Protein AF-A0A0Q9M5N4-F1 (afdb_monomer)

pLDDT: mean 74.69, std 10.11, range [46.91, 90.75]

Solvent-accessible surface area (backbone atoms only — not comparable to full-atom values): 9084 Å² total; per-residue (Å²): 133,56,71,68,60,45,49,52,51,21,52,52,23,45,55,52,17,53,54,22,45,52,51,28,62,73,36,65,90,53,93,53,58,67,61,34,52,53,23,47,50,47,21,52,52,28,40,49,53,18,50,54,33,46,50,57,64,70,68,47,71,55,42,58,44,80,55,98,67,21,43,22,60,38,74,92,50,81,90,58,54,44,43,50,89,43,54,74,43,62,42,75,43,72,61,87,93,44,73,38,34,33,34,30,38,36,68,69,59,40,50,55,56,23,69,74,33,76,68,40,50,73,40,40,76,55,47,33,72,74,66,77,41,49,59,49,71,52,53,83,63,61,90,66,57,47,67,61,51,31,50,51,52,45,52,51,45,56,55,50,56,65,74,75,109

Sequence (165 aa):
MSRRKVGLVALGGACLTLASGAMFVSKLGGPDVGGLVVAGFAFVFFGLCSAVGLLALVRGGTAFAVTTEGVEADPAQPGRAIPWDQVVTVEVVRQGRERIVQLGLTDGEFERQADANAMSRALSGVSERITGGPAAWLPRTTAADPEELAQWLREEAGHRSRALG

Radius of gyration: 21.16 Å; Cα contacts (8 Å, |Δi|>4): 191; chains: 1; bounding box: 43×31×66 Å

Structure (mmCIF, N/CA/C/O backbone):
data_AF-A0A0Q9M5N4-F1
#
_entry.id   AF-A0A0Q9M5N4-F1
#
loop_
_atom_site.group_PDB
_atom_site.id
_atom_site.type_symbol
_atom_site.label_atom_id
_atom_site.label_alt_id
_atom_site.label_comp_id
_atom_site.label_asym_id
_atom_site.label_entity_id
_atom_site.label_seq_id
_atom_site.pdbx_PDB_ins_code
_atom_site.Cartn_x
_atom_site.Cartn_y
_atom_site.Cartn_z
_atom_site.occupancy
_atom_site.B_iso_or_equiv
_atom_site.auth_seq_id
_atom_site.auth_comp_id
_atom_site.auth_asym_id
_atom_site.auth_atom_id
_atom_site.pdbx_PDB_model_num
ATOM 1 N N . MET A 1 1 ? 2.051 -11.139 -3.090 1.00 53.81 1 MET A N 1
ATOM 2 C CA . MET A 1 1 ? 2.892 -11.785 -4.136 1.00 53.81 1 MET A CA 1
ATOM 3 C C . MET A 1 1 ? 4.073 -12.483 -3.458 1.00 53.81 1 MET A C 1
ATOM 5 O O . MET A 1 1 ? 4.694 -11.867 -2.606 1.00 53.81 1 MET A O 1
ATOM 9 N N . SER A 1 2 ? 4.361 -13.765 -3.732 1.00 62.31 2 SER A N 1
ATOM 10 C CA . SER A 1 2 ? 5.447 -14.469 -3.018 1.00 62.31 2 SER A CA 1
ATOM 11 C C . SER A 1 2 ? 6.824 -13.947 -3.445 1.00 62.31 2 SER A C 1
ATOM 13 O O . SER A 1 2 ? 7.025 -13.655 -4.625 1.00 62.31 2 SER A O 1
ATOM 15 N N . ARG A 1 3 ? 7.794 -13.877 -2.517 1.00 64.50 3 ARG A N 1
ATOM 16 C CA . ARG A 1 3 ? 9.180 -13.439 -2.806 1.00 64.50 3 ARG A CA 1
ATOM 17 C C . ARG A 1 3 ? 9.799 -14.178 -4.001 1.00 64.50 3 ARG A C 1
ATOM 19 O O . ARG A 1 3 ? 10.544 -13.584 -4.767 1.00 64.50 3 ARG A O 1
ATOM 26 N N . ARG A 1 4 ? 9.414 -15.444 -4.218 1.00 70.00 4 ARG A N 1
ATOM 27 C CA . ARG A 1 4 ? 9.812 -16.245 -5.390 1.00 70.00 4 ARG A CA 1
ATOM 28 C C . ARG A 1 4 ? 9.308 -15.665 -6.716 1.00 70.00 4 ARG A C 1
ATOM 30 O O . ARG A 1 4 ? 10.070 -15.615 -7.671 1.00 70.00 4 ARG A O 1
ATOM 37 N N . LYS A 1 5 ? 8.051 -15.210 -6.779 1.00 70.44 5 LYS A N 1
ATOM 38 C CA . LYS A 1 5 ? 7.482 -14.586 -7.987 1.00 70.44 5 LYS A CA 1
ATOM 39 C C . LYS A 1 5 ? 8.128 -13.228 -8.268 1.00 70.44 5 LYS A C 1
ATOM 41 O O . LYS A 1 5 ? 8.438 -12.947 -9.417 1.00 70.44 5 LYS A O 1
ATOM 46 N N . VAL A 1 6 ? 8.374 -12.423 -7.230 1.00 68.19 6 VAL A N 1
ATOM 47 C CA . VAL A 1 6 ? 9.069 -11.129 -7.374 1.00 68.19 6 VAL A CA 1
ATOM 48 C C . VAL A 1 6 ? 10.517 -11.340 -7.827 1.00 68.19 6 VAL A C 1
ATOM 50 O O . VAL A 1 6 ? 10.964 -10.668 -8.748 1.00 68.19 6 VAL A O 1
ATOM 53 N N . GLY A 1 7 ? 11.215 -12.331 -7.263 1.00 72.00 7 GLY A N 1
ATOM 54 C CA . GLY A 1 7 ? 12.564 -12.722 -7.686 1.00 72.00 7 GLY A CA 1
ATOM 55 C C . GLY A 1 7 ? 12.635 -13.155 -9.151 1.00 72.00 7 GLY A C 1
ATOM 56 O O . GLY A 1 7 ? 13.513 -12.700 -9.873 1.00 72.00 7 GLY A O 1
ATOM 57 N N . LEU A 1 8 ? 11.681 -13.969 -9.614 1.00 78.44 8 LEU A N 1
ATOM 58 C CA . LEU A 1 8 ? 11.592 -14.386 -11.019 1.00 78.44 8 LEU A CA 1
ATOM 59 C C . LEU A 1 8 ? 11.367 -13.204 -11.971 1.00 78.44 8 LEU A C 1
ATOM 61 O O . LEU A 1 8 ? 12.009 -13.130 -13.015 1.00 78.44 8 LEU A O 1
ATOM 65 N N . VAL A 1 9 ? 10.489 -12.269 -11.599 1.00 75.75 9 VAL A N 1
ATOM 66 C CA . VAL A 1 9 ? 10.221 -11.060 -12.394 1.00 75.75 9 VAL A CA 1
ATOM 67 C C . VAL A 1 9 ? 11.434 -10.130 -12.413 1.00 75.75 9 VAL A C 1
ATOM 69 O O . VAL A 1 9 ? 11.792 -9.636 -13.477 1.00 75.75 9 VAL A O 1
ATOM 72 N N . ALA A 1 10 ? 12.100 -9.928 -11.273 1.00 74.56 10 ALA A N 1
ATOM 73 C CA . ALA A 1 10 ? 13.307 -9.109 -11.193 1.00 74.56 10 ALA A CA 1
ATOM 74 C C . ALA A 1 10 ? 14.452 -9.707 -12.025 1.00 74.56 10 ALA A C 1
ATOM 76 O O . ALA A 1 10 ? 15.113 -8.990 -12.769 1.00 74.56 10 ALA A O 1
ATOM 77 N N . LEU A 1 11 ? 14.649 -11.027 -11.961 1.00 80.94 11 LEU A N 1
ATOM 78 C CA . LEU A 1 11 ? 15.684 -11.714 -12.733 1.00 80.94 11 LEU A CA 1
ATOM 79 C C . LEU A 1 11 ? 15.392 -11.669 -14.242 1.00 80.94 11 LEU A C 1
ATOM 81 O O . LEU A 1 11 ? 16.274 -11.341 -15.031 1.00 80.94 11 LEU A O 1
ATOM 85 N N . GLY A 1 12 ? 14.140 -11.920 -14.642 1.00 81.19 12 GLY A N 1
ATOM 86 C CA . GLY A 1 12 ? 13.710 -11.792 -16.037 1.00 81.19 12 GLY A CA 1
ATOM 87 C C . GLY A 1 12 ? 13.852 -10.360 -16.568 1.00 81.19 12 GLY A C 1
ATOM 88 O O . GLY A 1 12 ? 14.367 -10.158 -17.667 1.00 81.19 12 GLY A O 1
ATOM 89 N N . GLY A 1 13 ? 13.471 -9.361 -15.766 1.00 78.50 13 GLY A N 1
ATOM 90 C CA . GLY A 1 13 ? 13.648 -7.942 -16.083 1.00 78.50 13 GLY A CA 1
ATOM 91 C C . GLY A 1 13 ? 15.117 -7.545 -16.236 1.00 78.50 13 GLY A C 1
ATOM 92 O O . GLY A 1 13 ? 15.466 -6.851 -17.190 1.00 78.50 13 GLY A O 1
ATOM 93 N N . ALA A 1 14 ? 15.998 -8.038 -15.363 1.00 77.88 14 ALA A N 1
ATOM 94 C CA . ALA A 1 14 ? 17.437 -7.801 -15.455 1.00 77.88 14 ALA A CA 1
ATOM 95 C C . ALA A 1 14 ? 18.034 -8.385 -16.748 1.00 77.88 14 ALA A C 1
ATOM 97 O O . ALA A 1 14 ? 18.763 -7.689 -17.454 1.00 77.88 14 ALA A O 1
ATOM 98 N N . CYS A 1 15 ? 17.672 -9.619 -17.119 1.00 82.38 15 CYS A N 1
ATOM 99 C CA . CYS A 1 15 ? 18.108 -10.229 -18.380 1.00 82.38 15 CYS A CA 1
ATOM 100 C C . CYS A 1 15 ? 17.635 -9.436 -19.609 1.00 82.38 15 CYS A C 1
ATOM 102 O O . CYS A 1 15 ? 18.423 -9.193 -20.523 1.00 82.38 15 CYS A O 1
ATOM 104 N N . LEU A 1 16 ? 16.374 -8.991 -19.621 1.00 82.12 16 LEU A N 1
ATOM 105 C CA . LEU A 1 16 ? 15.823 -8.174 -20.709 1.00 82.12 16 LEU A CA 1
ATOM 106 C C . LEU A 1 16 ? 16.485 -6.796 -20.793 1.00 82.12 16 LEU A C 1
ATOM 108 O O . LEU A 1 16 ? 16.738 -6.303 -21.892 1.00 82.12 16 LEU A O 1
ATOM 112 N N . THR A 1 17 ? 16.822 -6.201 -19.650 1.00 83.38 17 THR A N 1
ATOM 113 C CA . THR A 1 17 ? 17.557 -4.932 -19.585 1.00 83.38 17 THR A CA 1
ATOM 114 C C . THR A 1 17 ? 18.952 -5.091 -20.185 1.00 83.38 17 THR A C 1
ATOM 116 O O . THR A 1 17 ? 19.345 -4.298 -21.034 1.00 83.38 17 THR A O 1
ATOM 119 N N . LEU A 1 18 ? 19.683 -6.148 -19.823 1.00 80.81 18 LEU A N 1
ATOM 120 C CA . LEU A 1 18 ? 21.012 -6.423 -20.378 1.00 80.81 18 LEU A CA 1
ATOM 121 C C . LEU A 1 18 ? 20.966 -6.677 -21.890 1.00 80.81 18 LEU A C 1
ATOM 123 O O . LEU A 1 18 ? 21.775 -6.115 -22.626 1.00 80.81 18 LEU A O 1
ATOM 127 N N . ALA A 1 19 ? 19.995 -7.460 -22.368 1.00 79.88 19 ALA A N 1
ATOM 128 C CA . ALA A 1 19 ? 19.817 -7.716 -23.798 1.00 79.88 19 ALA A CA 1
ATOM 129 C C . ALA A 1 19 ? 19.467 -6.434 -24.576 1.00 79.88 19 ALA A C 1
ATOM 131 O O . ALA A 1 19 ? 20.043 -6.169 -25.632 1.00 79.88 19 ALA A O 1
ATOM 132 N N . SER A 1 20 ? 18.573 -5.605 -24.027 1.00 74.81 20 SER A N 1
ATOM 133 C CA . SER A 1 20 ? 18.183 -4.321 -24.626 1.00 74.81 20 SER A CA 1
ATOM 134 C C . SER A 1 20 ? 19.347 -3.328 -24.634 1.00 74.81 20 SER A C 1
ATOM 136 O O . SER A 1 20 ? 19.556 -2.631 -25.622 1.00 74.81 20 SER A O 1
ATOM 138 N N . GLY A 1 21 ? 20.152 -3.304 -23.568 1.00 74.81 21 GLY A N 1
ATOM 139 C CA . GLY A 1 21 ? 21.352 -2.475 -23.468 1.00 74.81 21 GLY A CA 1
ATOM 140 C C . GLY A 1 21 ? 22.428 -2.894 -24.469 1.00 74.81 21 GLY A C 1
ATOM 141 O O . GLY A 1 21 ? 22.996 -2.043 -25.147 1.00 74.81 21 GLY A O 1
ATOM 142 N N . ALA A 1 22 ? 22.652 -4.200 -24.639 1.00 78.12 22 ALA A N 1
ATOM 143 C CA . ALA A 1 22 ? 23.566 -4.724 -25.652 1.00 78.12 22 ALA A CA 1
ATOM 144 C C . ALA A 1 22 ? 23.108 -4.365 -27.078 1.00 78.12 22 ALA A C 1
ATOM 146 O O . ALA A 1 22 ? 23.920 -3.916 -27.888 1.00 78.12 22 ALA A O 1
ATOM 147 N N . MET A 1 23 ? 21.805 -4.479 -27.372 1.00 76.62 23 MET A N 1
ATOM 148 C CA . MET A 1 23 ? 21.244 -4.013 -28.645 1.00 76.62 23 MET A CA 1
ATOM 149 C C . MET A 1 23 ? 21.428 -2.504 -28.837 1.00 76.62 23 MET A C 1
ATOM 151 O O . MET A 1 23 ? 21.852 -2.080 -29.910 1.00 76.62 23 MET A O 1
ATOM 155 N N . PHE A 1 24 ? 21.168 -1.696 -27.808 1.00 77.25 24 PHE A N 1
ATOM 156 C CA . PHE A 1 24 ? 21.331 -0.244 -27.869 1.00 77.25 24 PHE A CA 1
ATOM 157 C C . PHE A 1 24 ? 22.785 0.158 -28.161 1.00 77.25 24 PHE A C 1
ATOM 159 O O . PHE A 1 24 ? 23.035 0.938 -29.079 1.00 77.25 24 PHE A O 1
ATOM 166 N N . VAL A 1 25 ? 23.752 -0.445 -27.459 1.00 77.12 25 VAL A N 1
ATOM 167 C CA . VAL A 1 25 ? 25.191 -0.231 -27.696 1.00 77.12 25 VAL A CA 1
ATOM 168 C C . VAL A 1 25 ? 25.610 -0.687 -29.093 1.00 77.12 25 VAL A C 1
ATOM 170 O O . VAL A 1 25 ? 26.387 -0.000 -29.743 1.00 77.12 25 VAL A O 1
ATOM 173 N N . SER A 1 26 ? 25.055 -1.788 -29.608 1.00 77.44 26 SER A N 1
ATOM 174 C CA . SER A 1 26 ? 25.365 -2.259 -30.968 1.00 77.44 26 SER A CA 1
ATOM 175 C C . SER A 1 26 ? 24.830 -1.350 -32.085 1.00 77.44 26 SER A C 1
ATOM 177 O O . SER A 1 26 ? 25.305 -1.417 -33.217 1.00 77.44 26 SER A O 1
ATOM 179 N N . LYS A 1 27 ? 23.833 -0.511 -31.781 1.00 74.50 27 LYS A N 1
ATOM 180 C CA . LYS A 1 27 ? 23.195 0.420 -32.725 1.00 74.50 27 LYS A CA 1
ATOM 181 C C . LYS A 1 27 ? 23.727 1.851 -32.599 1.00 74.50 27 LYS A C 1
ATOM 183 O O . LYS A 1 27 ? 23.463 2.672 -33.478 1.00 74.50 27 LYS A O 1
ATOM 188 N N . LEU A 1 28 ? 24.485 2.150 -31.543 1.00 74.50 28 LEU A N 1
ATOM 189 C CA . LEU A 1 28 ? 25.134 3.442 -31.328 1.00 74.50 28 LEU A CA 1
ATOM 190 C C . LEU A 1 28 ? 26.126 3.731 -32.467 1.00 74.50 28 LEU A C 1
ATOM 192 O O . LEU A 1 28 ? 27.099 3.010 -32.661 1.00 74.50 28 LEU A O 1
ATOM 196 N N . GLY A 1 29 ? 25.855 4.790 -33.235 1.00 66.31 29 GLY A N 1
ATOM 197 C CA . GLY A 1 29 ? 26.656 5.193 -34.399 1.00 66.31 29 GLY A CA 1
ATOM 198 C C . GLY A 1 29 ? 26.181 4.636 -35.749 1.00 66.31 29 GLY A C 1
ATOM 199 O O . GLY A 1 29 ? 26.791 4.946 -36.769 1.00 66.31 29 GLY A O 1
ATOM 200 N N . GLY A 1 30 ? 25.099 3.848 -35.784 1.00 72.44 30 GLY A N 1
ATOM 201 C CA . GLY A 1 30 ? 24.468 3.385 -37.026 1.00 72.44 30 GLY A CA 1
ATOM 202 C C . GLY A 1 30 ? 23.391 4.347 -37.566 1.00 72.44 30 GLY A C 1
ATOM 203 O O . GLY A 1 30 ? 22.843 5.142 -36.805 1.00 72.44 30 GLY A O 1
ATOM 204 N N . PRO A 1 31 ? 23.023 4.260 -38.862 1.00 75.00 31 PRO A N 1
ATOM 205 C CA . PRO A 1 31 ? 21.999 5.120 -39.480 1.00 75.00 31 PRO A CA 1
ATOM 206 C C . PRO A 1 31 ? 20.553 4.767 -39.073 1.00 75.00 31 PRO A C 1
ATOM 208 O O . PRO A 1 31 ? 19.614 5.490 -39.401 1.00 75.00 31 PRO A O 1
ATOM 211 N N . ASP A 1 32 ? 20.355 3.650 -38.371 1.00 77.31 32 ASP A N 1
ATOM 212 C CA . ASP A 1 32 ? 19.051 3.115 -37.970 1.00 77.31 32 ASP A CA 1
ATOM 213 C C . ASP A 1 32 ? 18.553 3.761 -36.664 1.00 77.31 32 ASP A C 1
ATOM 215 O O . ASP A 1 32 ? 18.604 3.179 -35.576 1.00 77.31 32 ASP A O 1
ATOM 219 N N . VAL A 1 33 ? 18.077 5.002 -36.790 1.00 77.38 33 VAL A N 1
ATOM 220 C CA . VAL A 1 33 ? 17.538 5.807 -35.679 1.00 77.38 33 VAL A CA 1
ATOM 221 C C . VAL A 1 33 ? 16.315 5.137 -35.037 1.00 77.38 33 VAL A C 1
ATOM 223 O O . VAL A 1 33 ? 16.149 5.194 -33.820 1.00 77.38 33 VAL A O 1
ATOM 226 N N . GLY A 1 34 ? 15.479 4.456 -35.829 1.00 79.56 34 GLY A N 1
ATOM 227 C CA . GLY A 1 34 ? 14.287 3.760 -35.334 1.00 79.56 34 GLY A CA 1
ATOM 228 C C . GLY A 1 34 ? 14.634 2.608 -34.390 1.00 79.56 34 GLY A C 1
ATOM 229 O O . GLY A 1 34 ? 14.090 2.527 -33.287 1.00 79.56 34 GLY A O 1
ATOM 230 N N . GLY A 1 35 ? 15.596 1.764 -34.776 1.00 75.06 35 GLY A N 1
ATOM 231 C CA . GLY A 1 35 ? 16.099 0.693 -33.915 1.00 75.06 35 GLY A CA 1
ATOM 232 C C . GLY A 1 35 ? 16.728 1.212 -32.618 1.00 75.06 35 GLY A C 1
ATOM 233 O O . GLY A 1 35 ? 16.551 0.604 -31.561 1.00 75.06 35 GLY A O 1
ATOM 234 N N . LEU A 1 36 ? 17.402 2.364 -32.672 1.00 78.38 36 LEU A N 1
ATOM 235 C CA . LEU A 1 36 ? 18.022 2.996 -31.506 1.00 78.38 36 LEU A CA 1
ATOM 236 C C . LEU A 1 36 ? 16.980 3.523 -30.504 1.00 78.38 36 LEU A C 1
ATOM 238 O O . LEU A 1 36 ? 17.129 3.309 -29.301 1.00 78.38 36 LEU A O 1
ATOM 242 N N . VAL A 1 37 ? 15.895 4.140 -30.983 1.00 81.31 37 VAL A N 1
ATOM 243 C CA . VAL A 1 37 ? 14.788 4.611 -30.128 1.00 81.31 37 VAL A CA 1
ATOM 244 C C . VAL A 1 37 ? 14.079 3.440 -29.446 1.00 81.31 37 VAL A C 1
ATOM 246 O O . VAL A 1 37 ? 13.848 3.486 -28.237 1.00 81.31 37 VAL A O 1
ATOM 249 N N . VAL A 1 38 ? 13.775 2.368 -30.185 1.00 81.94 38 VAL A N 1
ATOM 250 C C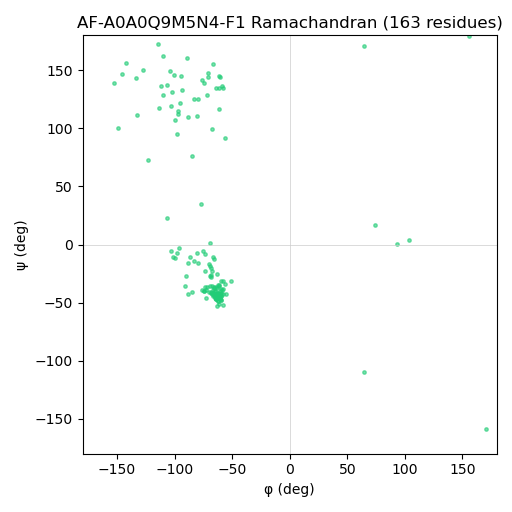A . VAL A 1 38 ? 13.108 1.180 -29.626 1.00 81.94 38 VAL A CA 1
ATOM 251 C C . VAL A 1 38 ? 13.990 0.490 -28.584 1.00 81.94 38 VAL A C 1
ATOM 253 O O . VAL A 1 38 ? 13.511 0.167 -27.497 1.00 81.94 38 VA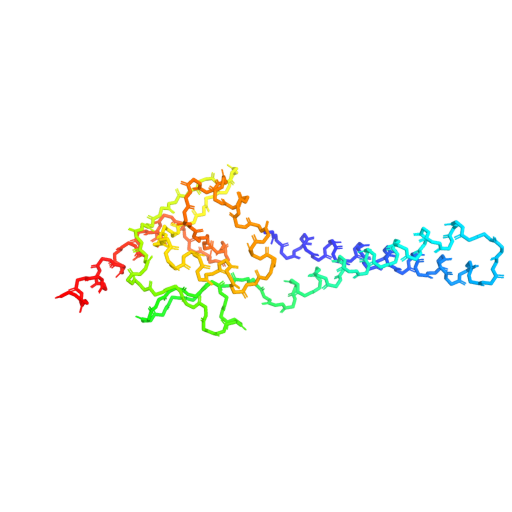L A O 1
ATOM 256 N N . ALA A 1 39 ? 15.282 0.307 -28.874 1.00 77.88 39 ALA A N 1
ATOM 257 C CA . ALA A 1 39 ? 16.223 -0.301 -27.935 1.00 77.88 39 ALA A CA 1
ATOM 258 C C . ALA A 1 39 ? 16.418 0.557 -26.673 1.00 77.88 39 ALA A C 1
ATOM 260 O O . ALA A 1 39 ? 16.445 0.022 -25.565 1.00 77.88 39 ALA A O 1
ATOM 261 N N . GLY A 1 40 ? 16.488 1.884 -26.826 1.00 78.69 40 GLY A N 1
ATOM 262 C CA . GLY A 1 40 ? 16.576 2.819 -25.705 1.00 78.69 40 GLY A CA 1
ATOM 263 C C . GLY A 1 40 ? 15.328 2.781 -24.822 1.00 78.69 40 GLY A C 1
ATOM 264 O O . GLY A 1 40 ? 15.439 2.677 -23.600 1.00 78.69 40 GLY A O 1
ATOM 265 N N . PHE A 1 41 ? 14.136 2.782 -25.426 1.00 82.12 41 PHE A N 1
ATOM 266 C CA . PHE A 1 41 ? 12.878 2.673 -24.685 1.00 82.12 41 PHE A CA 1
ATOM 267 C C . PHE A 1 41 ? 12.771 1.340 -23.937 1.00 82.12 41 PHE A C 1
ATOM 269 O O . PHE A 1 41 ? 12.444 1.328 -22.751 1.00 82.12 41 PHE A O 1
ATOM 276 N N . ALA A 1 42 ? 13.101 0.225 -24.594 1.00 77.19 42 ALA A N 1
ATOM 277 C CA . ALA A 1 42 ? 13.107 -1.092 -23.965 1.00 77.19 42 ALA A CA 1
ATOM 278 C C . ALA A 1 42 ? 14.087 -1.147 -22.782 1.00 77.19 42 ALA A C 1
ATOM 280 O O . ALA A 1 42 ? 13.722 -1.621 -21.707 1.00 77.19 42 ALA A O 1
ATOM 281 N N . PHE A 1 43 ? 15.298 -0.603 -22.941 1.00 78.00 43 PHE A N 1
ATOM 282 C CA . PHE A 1 43 ? 16.294 -0.542 -21.871 1.00 78.00 43 PHE A CA 1
ATOM 283 C C . PHE A 1 43 ? 15.788 0.232 -20.650 1.00 78.00 43 PHE A C 1
ATOM 285 O O . PHE A 1 43 ? 15.874 -0.267 -19.528 1.00 78.00 43 PHE A O 1
ATOM 292 N N . VAL A 1 44 ? 15.212 1.418 -20.861 1.00 82.81 44 VAL A N 1
ATOM 293 C CA . VAL A 1 44 ? 14.660 2.239 -19.774 1.00 82.81 44 VAL A CA 1
ATOM 294 C C . VAL A 1 44 ? 13.473 1.545 -19.110 1.00 82.81 44 VAL A C 1
ATOM 296 O O . VAL A 1 44 ? 13.420 1.470 -17.885 1.00 82.81 44 VAL A O 1
ATOM 299 N N . PHE A 1 45 ? 12.539 1.005 -19.895 1.00 81.94 45 PHE A N 1
ATOM 300 C CA . PHE A 1 45 ? 11.338 0.355 -19.376 1.00 81.94 45 PHE A CA 1
AT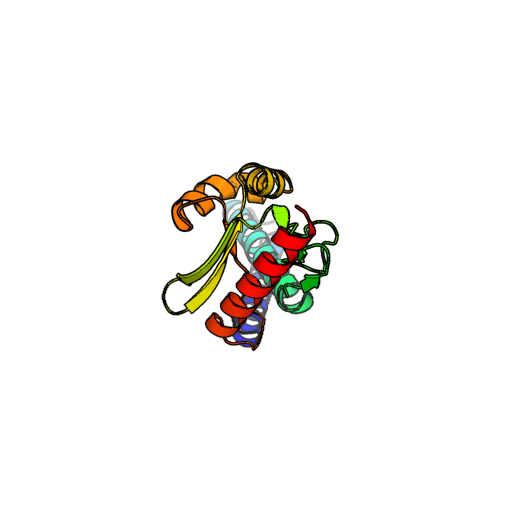OM 301 C C . PHE A 1 45 ? 11.672 -0.892 -18.548 1.00 81.94 45 PHE A C 1
ATOM 303 O O . PHE A 1 45 ? 1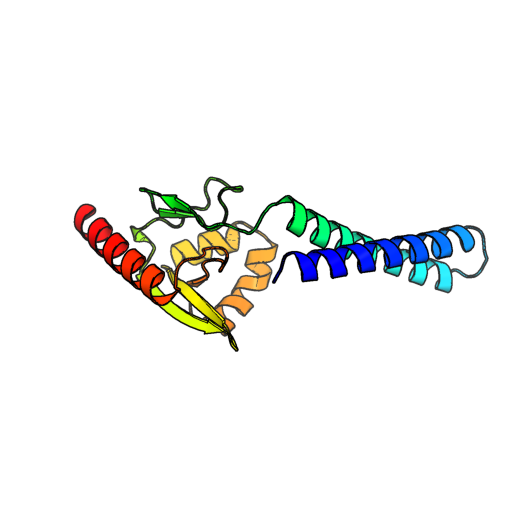1.274 -0.990 -17.386 1.00 81.94 45 PHE A O 1
ATOM 310 N N . PHE A 1 46 ? 12.450 -1.827 -19.105 1.00 79.31 46 PHE A N 1
ATOM 311 C CA . PHE A 1 46 ? 12.838 -3.042 -18.386 1.00 79.31 46 PHE A CA 1
ATOM 312 C C . PHE A 1 46 ? 13.773 -2.740 -17.215 1.00 79.31 46 PHE A C 1
ATOM 314 O O . PHE A 1 46 ? 13.620 -3.352 -16.154 1.00 79.31 46 PHE A O 1
ATOM 321 N N . GLY A 1 47 ? 14.667 -1.757 -17.362 1.00 78.56 47 GLY A N 1
ATOM 322 C CA . GLY A 1 47 ? 15.540 -1.300 -16.285 1.00 78.56 47 GLY A CA 1
ATOM 323 C C . GLY A 1 47 ? 14.741 -0.753 -15.106 1.00 78.56 47 GLY A C 1
ATOM 324 O O . GLY A 1 47 ? 14.976 -1.151 -13.964 1.00 78.56 47 GLY A O 1
ATOM 325 N N . LEU A 1 48 ? 13.733 0.081 -15.376 1.00 81.06 48 LEU A N 1
ATOM 326 C CA . LEU A 1 48 ? 12.844 0.624 -14.352 1.00 81.06 48 LEU A CA 1
ATOM 327 C C . LEU A 1 48 ? 12.023 -0.480 -13.674 1.00 81.06 48 LEU A C 1
ATOM 329 O O . LEU A 1 48 ? 11.988 -0.545 -12.446 1.00 81.06 48 LEU A O 1
ATOM 333 N N . CYS A 1 49 ? 11.411 -1.389 -14.439 1.00 74.94 49 CYS A N 1
ATOM 334 C CA . CYS A 1 49 ? 10.669 -2.520 -13.876 1.00 74.94 49 CYS A CA 1
ATOM 335 C C . CYS A 1 49 ? 11.556 -3.419 -13.001 1.00 74.94 49 CYS A C 1
ATOM 337 O O . CYS A 1 49 ? 11.137 -3.838 -11.920 1.00 74.94 49 CYS A O 1
ATOM 339 N N . SER A 1 50 ? 12.788 -3.689 -13.439 1.00 75.00 50 SER A N 1
ATOM 340 C CA . SER A 1 50 ? 13.760 -4.477 -12.679 1.00 75.00 50 SER A CA 1
ATOM 341 C C . SER A 1 50 ? 14.177 -3.763 -11.392 1.00 75.00 50 SER A C 1
ATOM 343 O O . SER A 1 50 ? 14.224 -4.392 -10.336 1.00 75.00 50 SER A O 1
ATOM 345 N N . ALA A 1 51 ? 14.431 -2.452 -11.450 1.00 75.50 51 ALA A N 1
ATOM 346 C CA . ALA A 1 51 ? 14.772 -1.641 -10.283 1.00 75.50 51 ALA A CA 1
ATOM 347 C C . ALA A 1 51 ? 13.631 -1.610 -9.255 1.00 75.50 51 ALA A C 1
ATOM 349 O O . ALA A 1 51 ? 13.872 -1.808 -8.065 1.00 75.50 51 ALA A O 1
ATOM 350 N N . VAL A 1 52 ? 12.382 -1.442 -9.701 1.00 77.44 52 VAL A N 1
ATOM 351 C CA . VAL A 1 52 ? 11.196 -1.506 -8.830 1.00 77.44 52 VAL A CA 1
ATOM 352 C C . VAL A 1 52 ? 11.044 -2.899 -8.211 1.00 77.44 52 VAL A C 1
ATOM 354 O O . VAL A 1 52 ? 10.803 -3.012 -7.010 1.00 77.44 52 VAL A O 1
ATOM 357 N N . GLY A 1 53 ? 11.241 -3.968 -8.992 1.00 69.75 53 GLY A N 1
ATOM 358 C CA . GLY A 1 53 ? 11.204 -5.345 -8.491 1.00 69.75 53 GLY A CA 1
ATOM 359 C C . GLY A 1 53 ? 12.284 -5.634 -7.442 1.00 69.75 53 GLY A C 1
ATOM 360 O O . GLY A 1 53 ? 11.999 -6.247 -6.414 1.00 69.75 53 GLY A O 1
ATOM 361 N N . LEU A 1 54 ? 13.507 -5.145 -7.664 1.00 73.00 54 LEU A N 1
ATOM 362 C CA . LEU A 1 54 ? 14.618 -5.217 -6.710 1.00 73.00 54 LEU A CA 1
ATOM 363 C C . LEU A 1 54 ? 14.334 -4.417 -5.438 1.00 73.00 54 LEU A C 1
ATOM 365 O O . LEU A 1 54 ? 14.520 -4.937 -4.341 1.00 73.00 54 LEU A O 1
ATOM 369 N N . LEU A 1 55 ? 13.823 -3.192 -5.562 1.00 69.75 55 LEU A N 1
ATOM 370 C CA . LEU A 1 55 ? 13.413 -2.385 -4.412 1.00 69.75 55 LEU A CA 1
ATOM 371 C C . LEU A 1 55 ? 12.332 -3.093 -3.588 1.00 69.75 55 LEU A C 1
ATOM 373 O O . LEU A 1 55 ? 12.404 -3.081 -2.362 1.00 69.75 55 LEU A O 1
ATOM 377 N N . ALA A 1 56 ? 11.381 -3.764 -4.239 1.00 66.75 56 ALA A N 1
ATOM 378 C CA . ALA A 1 56 ? 10.356 -4.563 -3.569 1.00 66.75 56 ALA A CA 1
ATOM 379 C C . ALA A 1 56 ? 10.915 -5.829 -2.886 1.00 66.75 56 ALA A C 1
ATOM 381 O O . ALA A 1 56 ? 10.349 -6.298 -1.901 1.00 66.75 56 ALA A O 1
ATOM 382 N N . LEU A 1 57 ? 12.026 -6.391 -3.378 1.00 67.81 57 LEU A N 1
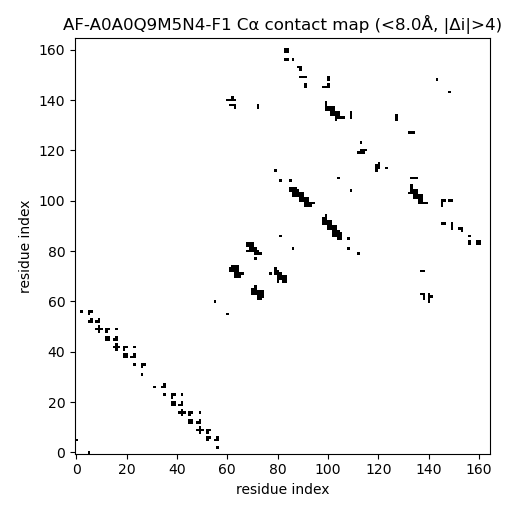ATOM 383 C CA . LEU A 1 57 ? 12.741 -7.492 -2.719 1.00 67.81 57 LEU A CA 1
ATOM 384 C C . LEU A 1 57 ? 13.530 -7.012 -1.494 1.00 67.81 57 LEU A C 1
ATOM 386 O O . LEU A 1 57 ? 13.543 -7.706 -0.477 1.00 67.81 57 LEU A O 1
ATOM 390 N N . VAL A 1 58 ? 14.171 -5.843 -1.594 1.00 66.62 58 VAL A N 1
ATOM 391 C CA . VAL A 1 58 ? 15.032 -5.272 -0.546 1.00 66.62 58 VAL A CA 1
ATOM 392 C C . VAL A 1 58 ? 14.223 -4.665 0.598 1.00 66.62 58 VAL A C 1
ATOM 394 O O . VAL A 1 58 ? 14.590 -4.851 1.754 1.00 66.62 58 VAL A O 1
ATOM 397 N N . ARG A 1 59 ? 13.106 -3.982 0.315 1.00 60.09 59 ARG A N 1
ATOM 398 C CA . ARG A 1 59 ? 12.313 -3.269 1.336 1.00 60.09 59 ARG A CA 1
ATOM 399 C C . ARG A 1 59 ? 11.569 -4.166 2.333 1.00 60.09 59 ARG A C 1
ATOM 401 O O . ARG A 1 59 ? 10.906 -3.649 3.222 1.00 60.09 59 ARG A O 1
ATOM 408 N N . GLY A 1 60 ? 11.697 -5.493 2.243 1.00 53.53 60 GLY A N 1
ATOM 409 C CA . GLY A 1 60 ? 10.853 -6.399 3.020 1.00 53.53 60 GLY A CA 1
ATOM 410 C C . GLY A 1 60 ? 9.387 -6.262 2.593 1.00 53.53 60 GLY A C 1
ATOM 411 O O . GLY A 1 60 ? 9.036 -5.408 1.785 1.00 53.53 60 GLY A O 1
ATOM 412 N N . GLY A 1 61 ? 8.507 -7.147 3.059 1.00 54.72 61 GLY A N 1
ATOM 413 C CA . GLY A 1 61 ? 7.080 -6.910 2.820 1.00 54.72 61 GLY A CA 1
ATOM 414 C C . GLY A 1 61 ? 6.687 -5.583 3.470 1.00 54.72 61 GLY A C 1
ATOM 415 O O . GLY A 1 61 ? 7.216 -5.282 4.536 1.00 54.72 61 GLY A O 1
ATOM 416 N N . THR A 1 62 ? 5.786 -4.820 2.850 1.00 57.09 62 THR A N 1
ATOM 417 C CA . THR A 1 62 ? 5.083 -3.708 3.507 1.00 57.09 62 THR A CA 1
ATOM 418 C C . THR A 1 62 ? 4.391 -4.269 4.739 1.00 57.09 62 THR A C 1
ATOM 420 O O . THR A 1 62 ? 3.315 -4.844 4.622 1.00 57.09 62 THR A O 1
ATOM 423 N N . ALA A 1 63 ? 5.070 -4.229 5.880 1.00 61.03 63 ALA A N 1
ATOM 424 C CA . ALA A 1 63 ? 4.495 -4.576 7.161 1.00 61.03 63 ALA A CA 1
ATOM 425 C C . ALA A 1 63 ? 3.632 -3.401 7.587 1.00 61.03 63 ALA A C 1
ATOM 427 O O . ALA A 1 63 ? 4.018 -2.262 7.359 1.00 61.03 63 ALA A O 1
ATOM 428 N N . PHE A 1 64 ? 2.489 -3.670 8.199 1.00 71.62 64 PHE A N 1
ATOM 429 C CA . PHE A 1 64 ? 1.845 -2.640 8.991 1.00 71.62 64 PHE A CA 1
ATOM 430 C C . PHE A 1 64 ? 2.281 -2.805 10.446 1.00 71.62 64 PHE A C 1
ATOM 432 O O . PHE A 1 64 ? 2.509 -3.927 10.911 1.00 71.62 64 PHE A O 1
ATOM 439 N N . ALA A 1 65 ? 2.425 -1.693 11.149 1.00 76.38 65 ALA A N 1
ATOM 440 C CA . ALA A 1 65 ? 2.659 -1.656 12.579 1.00 76.38 65 ALA A CA 1
ATOM 441 C C . ALA A 1 65 ? 1.418 -1.078 13.252 1.00 76.38 65 ALA A C 1
ATOM 443 O O . ALA A 1 65 ? 0.845 -0.097 12.784 1.00 76.38 65 ALA A O 1
ATOM 444 N N . VAL A 1 66 ? 0.994 -1.695 14.347 1.00 80.88 66 VAL A N 1
ATOM 445 C CA . VAL A 1 66 ? -0.071 -1.146 15.183 1.00 80.88 66 VAL A CA 1
ATOM 446 C C . VAL A 1 66 ? 0.592 -0.547 16.409 1.00 80.88 66 VAL A C 1
ATOM 448 O O . VAL A 1 66 ? 1.310 -1.241 17.130 1.00 80.88 66 VAL A O 1
ATOM 451 N N . THR A 1 67 ? 0.410 0.752 16.598 1.00 80.56 67 THR A N 1
ATOM 452 C CA . THR A 1 67 ? 1.006 1.533 17.679 1.00 80.56 67 THR A CA 1
ATOM 453 C C . THR A 1 67 ? -0.085 2.037 18.620 1.00 80.56 67 THR A C 1
ATOM 455 O O . THR A 1 67 ? -1.286 1.910 18.368 1.00 80.56 67 THR A O 1
ATOM 458 N N . THR A 1 68 ? 0.328 2.630 19.738 1.00 80.06 68 THR A N 1
ATOM 459 C CA . THR A 1 68 ? -0.601 3.289 20.664 1.00 80.06 68 THR A CA 1
ATOM 460 C C . THR A 1 68 ? -1.317 4.482 20.038 1.00 80.06 68 THR A C 1
ATOM 462 O O . THR A 1 68 ? -2.406 4.825 20.484 1.00 80.06 68 THR A O 1
ATOM 465 N N . GLU A 1 69 ? -0.711 5.109 19.029 1.00 79.88 69 GLU A N 1
ATOM 466 C CA . GLU A 1 69 ? -1.239 6.298 18.354 1.00 79.88 69 GLU A CA 1
ATOM 467 C C . GLU A 1 69 ? -2.137 5.934 17.166 1.00 79.88 69 GLU A C 1
ATOM 469 O O . GLU A 1 69 ? -3.051 6.687 16.838 1.00 79.88 69 GLU A O 1
ATOM 474 N N . GLY A 1 70 ? -1.923 4.770 16.543 1.00 85.19 70 GLY A N 1
ATOM 475 C CA . GLY A 1 70 ? -2.671 4.396 15.352 1.00 85.19 70 GLY A CA 1
ATOM 476 C C . GLY A 1 70 ? -2.155 3.159 14.627 1.00 85.19 70 GLY A C 1
ATOM 477 O O . G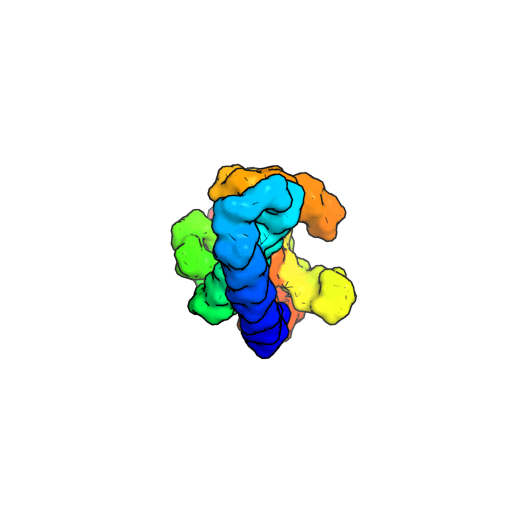LY A 1 70 ? -1.437 2.327 15.183 1.00 85.19 70 GLY A O 1
ATOM 478 N N . VAL A 1 71 ? -2.508 3.050 13.348 1.00 83.56 71 VAL A N 1
ATOM 479 C CA . VAL A 1 71 ? -2.059 1.976 12.455 1.00 83.56 71 VAL A CA 1
ATOM 480 C C . VAL A 1 71 ? -1.168 2.549 11.353 1.00 83.56 71 VAL A C 1
ATOM 482 O O . VAL A 1 71 ? -1.609 3.352 10.538 1.00 83.56 71 VAL A O 1
ATOM 485 N N . GLU A 1 72 ? 0.095 2.133 11.296 1.00 80.81 72 GLU A N 1
ATOM 486 C CA . GLU A 1 72 ? 1.044 2.501 10.240 1.00 80.81 72 GLU A CA 1
ATOM 487 C C . GLU A 1 72 ? 1.086 1.428 9.158 1.00 80.81 72 GLU A C 1
ATOM 489 O O . GLU A 1 72 ? 1.424 0.288 9.443 1.00 80.81 72 GLU A O 1
ATOM 494 N N . ALA A 1 73 ? 0.801 1.780 7.903 1.00 66.38 73 ALA A N 1
ATOM 495 C CA . ALA A 1 73 ? 0.852 0.838 6.777 1.00 66.38 73 ALA A CA 1
ATOM 496 C C . ALA A 1 73 ? 2.276 0.571 6.238 1.00 66.38 73 ALA A C 1
ATOM 498 O O . ALA A 1 73 ? 2.473 -0.386 5.487 1.00 66.38 73 ALA A O 1
ATOM 499 N N . ASP A 1 74 ? 3.251 1.417 6.590 1.00 66.62 74 ASP A N 1
ATOM 500 C CA . ASP A 1 74 ? 4.660 1.270 6.215 1.00 66.62 74 ASP A CA 1
ATOM 501 C C . ASP A 1 74 ? 5.580 1.862 7.305 1.00 66.62 74 ASP A C 1
ATOM 503 O O . ASP A 1 74 ? 5.784 3.078 7.332 1.00 66.62 74 ASP A O 1
ATOM 507 N N . PRO A 1 75 ? 6.181 1.039 8.186 1.00 57.16 75 PRO A N 1
ATOM 508 C CA . PRO A 1 75 ? 7.082 1.509 9.237 1.00 57.16 75 PRO A CA 1
ATOM 509 C C . PRO A 1 75 ? 8.387 2.105 8.684 1.00 57.16 75 PRO A C 1
ATOM 511 O O . PRO A 1 75 ? 9.140 2.727 9.430 1.00 57.16 75 PRO A O 1
ATOM 514 N N . ALA A 1 76 ? 8.682 1.947 7.385 1.00 52.50 76 ALA A N 1
ATOM 515 C CA . ALA A 1 76 ? 9.810 2.620 6.742 1.00 52.50 76 ALA A CA 1
ATOM 516 C C . ALA A 1 76 ? 9.505 4.085 6.362 1.00 52.50 76 ALA A C 1
ATOM 518 O O . ALA A 1 76 ? 10.414 4.802 5.941 1.00 52.50 76 ALA A O 1
ATOM 519 N N . GLN A 1 77 ? 8.253 4.538 6.507 1.00 56.41 77 GLN A N 1
ATOM 520 C CA . GLN A 1 77 ? 7.820 5.925 6.307 1.00 56.41 77 GLN A CA 1
ATOM 521 C C . GLN A 1 77 ? 7.133 6.461 7.579 1.00 56.41 77 GLN A C 1
ATOM 523 O O . GLN A 1 77 ? 5.910 6.626 7.591 1.00 56.41 77 GLN A O 1
ATOM 528 N N . PRO A 1 78 ? 7.906 6.738 8.649 1.00 46.91 78 PRO A N 1
ATOM 529 C CA . PRO A 1 78 ? 7.364 7.239 9.912 1.00 46.91 78 PRO A CA 1
ATOM 530 C C . PRO A 1 78 ? 6.620 8.570 9.713 1.00 46.91 78 PRO A C 1
ATOM 532 O O . PRO A 1 78 ? 7.090 9.448 8.986 1.00 46.91 78 PRO A O 1
ATOM 535 N N . GLY A 1 79 ? 5.449 8.710 10.346 1.00 55.25 79 GLY A N 1
ATOM 536 C CA . GLY A 1 79 ? 4.568 9.891 10.232 1.00 55.25 79 GLY A CA 1
ATOM 537 C C . GLY A 1 79 ? 3.333 9.699 9.339 1.00 55.25 79 GLY A C 1
ATOM 538 O O . GLY A 1 79 ? 2.553 10.632 9.132 1.00 55.25 79 GLY A O 1
ATOM 539 N N . ARG A 1 80 ? 3.129 8.481 8.823 1.00 67.56 80 ARG A N 1
ATOM 540 C CA . ARG A 1 80 ? 1.926 8.062 8.081 1.00 67.56 80 ARG A CA 1
ATOM 541 C C . ARG A 1 80 ? 1.016 7.122 8.874 1.00 67.56 80 ARG A C 1
ATOM 543 O O . ARG A 1 80 ? 0.225 6.390 8.283 1.00 67.56 80 ARG A O 1
ATOM 550 N N . ALA A 1 81 ? 1.113 7.151 10.200 1.00 77.94 81 ALA A N 1
ATOM 551 C CA . ALA A 1 81 ? 0.145 6.481 11.054 1.00 77.94 81 ALA A CA 1
ATOM 552 C C . ALA A 1 81 ? -1.259 7.020 10.762 1.00 77.94 81 ALA A C 1
ATOM 554 O O . ALA A 1 81 ? -1.445 8.234 10.642 1.00 77.94 81 ALA A O 1
ATOM 555 N N . ILE A 1 82 ? -2.215 6.104 10.633 1.00 84.81 82 ILE A N 1
ATOM 556 C CA . ILE A 1 82 ? -3.647 6.378 10.674 1.00 84.81 82 ILE A CA 1
ATOM 557 C C . ILE A 1 82 ? -4.018 6.482 12.150 1.00 84.81 82 ILE A C 1
ATOM 559 O O . ILE A 1 82 ? -3.982 5.450 12.827 1.00 84.81 82 ILE A O 1
ATOM 563 N N . PRO A 1 83 ? -4.356 7.672 12.663 1.00 87.56 83 PRO A N 1
ATOM 564 C CA . PRO A 1 83 ? -4.759 7.824 14.051 1.00 87.56 83 PRO A CA 1
ATOM 565 C C . PRO A 1 83 ? -6.027 7.018 14.351 1.00 87.56 83 PRO A C 1
ATOM 567 O O . PRO A 1 83 ? -6.915 6.904 13.503 1.00 87.56 83 PRO A O 1
ATOM 570 N N . TRP A 1 84 ? -6.130 6.462 15.559 1.00 87.94 84 TRP A N 1
ATOM 571 C CA . TRP A 1 84 ? -7.283 5.637 15.943 1.00 87.94 84 TRP A CA 1
ATOM 572 C C . TRP A 1 84 ? -8.628 6.372 15.874 1.00 87.94 84 TRP A C 1
ATOM 574 O O . TRP A 1 84 ? -9.638 5.751 15.558 1.00 87.94 84 TRP A O 1
ATOM 584 N N . ASP A 1 85 ? -8.648 7.680 16.128 1.00 86.31 85 ASP A N 1
ATOM 585 C CA . ASP A 1 85 ? -9.838 8.537 16.039 1.00 86.31 85 ASP A CA 1
ATOM 586 C C . ASP A 1 85 ? -10.319 8.756 14.598 1.00 86.31 85 ASP A C 1
ATOM 588 O O . ASP A 1 85 ? -11.464 9.144 14.380 1.00 86.31 85 ASP A O 1
ATOM 592 N N . GLN A 1 86 ? -9.468 8.471 13.611 1.00 87.00 86 GLN A N 1
ATOM 593 C CA . GLN A 1 86 ? -9.802 8.570 12.193 1.00 87.00 86 GLN A CA 1
ATOM 594 C C . GLN A 1 86 ? -10.239 7.222 11.592 1.00 87.00 86 GLN A C 1
ATOM 596 O O . GLN A 1 86 ? -10.613 7.173 10.420 1.00 87.00 86 GLN A O 1
ATOM 601 N N . VAL A 1 87 ? -10.214 6.130 12.370 1.00 87.00 87 VAL A N 1
ATOM 602 C CA . VAL A 1 87 ? -10.700 4.805 11.950 1.00 87.00 87 VAL A CA 1
ATOM 603 C C . VAL A 1 87 ? -12.189 4.684 12.270 1.00 87.00 87 VAL A C 1
ATOM 605 O O . VAL A 1 87 ? -12.588 4.557 13.425 1.00 87.00 87 VAL A O 1
ATOM 608 N N . VAL A 1 88 ? -13.020 4.684 11.230 1.00 87.25 88 VAL A N 1
ATOM 609 C CA . VAL A 1 88 ? -14.486 4.623 11.338 1.00 87.25 88 VAL A CA 1
ATOM 610 C C . VAL A 1 88 ? -14.977 3.178 11.364 1.00 87.25 88 VAL A C 1
ATOM 612 O O . VAL A 1 88 ? -15.863 2.830 12.144 1.00 87.25 88 VAL A O 1
ATOM 615 N N . THR A 1 89 ? -14.406 2.318 10.518 1.00 86.25 89 THR A N 1
ATOM 616 C CA . THR A 1 89 ? -14.799 0.906 10.419 1.00 86.25 89 THR A CA 1
ATOM 617 C C . THR A 1 89 ? -13.595 -0.000 10.187 1.00 86.25 89 THR A C 1
ATOM 619 O O . THR A 1 89 ? -12.559 0.423 9.679 1.00 86.25 89 THR A O 1
ATOM 622 N N . VAL A 1 90 ? -13.732 -1.276 10.558 1.00 88.44 90 VAL A N 1
ATOM 623 C CA . VAL A 1 90 ? -12.741 -2.320 10.265 1.00 88.44 90 VAL A CA 1
ATOM 624 C C . VAL A 1 90 ? -13.462 -3.545 9.717 1.00 88.44 90 VAL A C 1
ATOM 626 O O . VAL A 1 90 ? -14.191 -4.240 10.437 1.00 88.44 90 VAL A O 1
ATOM 629 N N . GLU A 1 91 ? -13.239 -3.830 8.440 1.00 88.00 91 GLU A N 1
ATOM 630 C CA . GLU A 1 91 ? -13.945 -4.869 7.695 1.00 88.00 91 GLU A CA 1
ATOM 631 C C . GLU A 1 91 ? -12.976 -5.826 7.007 1.00 88.00 91 GLU A C 1
ATOM 633 O O . GLU A 1 91 ? -11.871 -5.454 6.617 1.00 88.00 91 GLU A O 1
ATOM 638 N N . VAL A 1 92 ? -13.392 -7.081 6.837 1.00 86.75 92 VAL A N 1
ATOM 639 C CA . VAL A 1 92 ? -12.673 -8.031 5.985 1.00 86.75 92 VAL A CA 1
ATOM 640 C C . VAL A 1 92 ? -13.351 -8.034 4.629 1.00 86.75 92 VAL A C 1
ATOM 642 O O . VAL A 1 92 ? -14.477 -8.505 4.482 1.00 86.75 92 VAL A O 1
ATOM 645 N N . VAL A 1 93 ? -12.647 -7.538 3.621 1.00 85.94 93 VAL A N 1
ATOM 646 C CA . VAL A 1 93 ? -13.137 -7.511 2.246 1.00 85.94 93 VAL A CA 1
ATOM 647 C C . VAL A 1 93 ? -12.467 -8.585 1.411 1.00 85.94 93 VAL A C 1
ATOM 649 O O . VAL A 1 93 ? -11.316 -8.982 1.625 1.00 85.94 93 VAL A O 1
ATOM 652 N N . ARG A 1 94 ? -13.209 -9.086 0.425 1.00 81.69 94 ARG A N 1
ATOM 653 C CA . ARG A 1 94 ? -12.719 -10.108 -0.492 1.00 81.69 94 ARG A CA 1
ATOM 654 C C . ARG A 1 94 ? -12.277 -9.462 -1.801 1.00 81.69 94 ARG A C 1
ATOM 656 O O . ARG A 1 94 ? -13.105 -9.097 -2.627 1.00 81.69 94 ARG A O 1
ATOM 663 N N . GLN A 1 95 ? -10.967 -9.389 -2.021 1.00 75.56 95 GLN A N 1
ATOM 664 C CA . GLN A 1 95 ? -10.384 -8.931 -3.279 1.00 75.56 95 GLN A CA 1
ATOM 665 C C . GLN A 1 95 ? -10.012 -10.149 -4.137 1.00 75.56 95 GLN A C 1
ATOM 667 O O . GLN A 1 95 ? -8.972 -10.795 -3.975 1.00 75.56 95 GLN A O 1
ATOM 672 N N . GLY A 1 96 ? -10.923 -10.530 -5.034 1.00 79.25 96 GLY A N 1
ATOM 673 C CA . GLY A 1 96 ? -10.794 -11.740 -5.847 1.00 79.25 96 GLY A CA 1
ATOM 674 C C . GLY A 1 96 ? -10.826 -13.023 -5.003 1.00 79.25 96 GLY A C 1
ATOM 675 O O . GLY A 1 96 ? -11.868 -13.427 -4.481 1.00 79.25 96 GLY A O 1
ATOM 676 N N . ARG A 1 97 ? -9.682 -13.712 -4.896 1.00 74.69 97 ARG A N 1
ATOM 677 C CA . ARG A 1 97 ? -9.530 -14.925 -4.064 1.00 74.69 97 ARG A CA 1
ATOM 678 C C . ARG A 1 97 ? -8.915 -14.645 -2.694 1.00 74.69 97 ARG A C 1
ATOM 680 O O . ARG A 1 97 ? -8.851 -15.560 -1.878 1.00 74.69 97 ARG A O 1
ATOM 687 N N . GLU A 1 98 ? -8.455 -13.423 -2.450 1.00 77.25 98 GLU A N 1
ATOM 688 C CA . GLU A 1 98 ? -7.802 -13.049 -1.200 1.00 77.25 98 GLU A CA 1
ATOM 689 C C . GLU A 1 98 ? -8.772 -12.295 -0.284 1.00 77.25 98 GLU A C 1
ATOM 691 O O . GLU A 1 98 ? -9.652 -11.574 -0.752 1.00 77.25 98 GLU A O 1
ATOM 696 N N . ARG A 1 99 ? -8.626 -12.504 1.028 1.00 80.62 99 ARG A N 1
ATOM 697 C CA . ARG A 1 99 ? -9.302 -11.730 2.074 1.00 80.62 99 ARG A CA 1
ATOM 698 C C . ARG A 1 99 ? -8.298 -10.740 2.650 1.00 80.62 99 A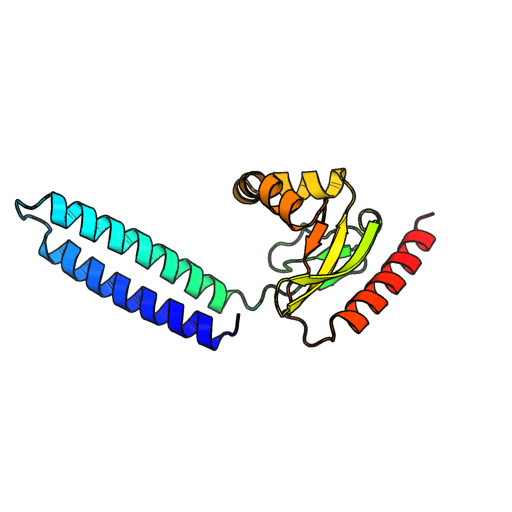RG A C 1
ATOM 700 O O . ARG A 1 99 ? -7.167 -11.139 2.941 1.00 80.62 99 ARG A O 1
ATOM 707 N N . ILE A 1 100 ? -8.697 -9.481 2.756 1.00 82.50 100 ILE A N 1
ATOM 708 C CA . ILE A 1 100 ? -7.850 -8.363 3.175 1.00 82.50 100 ILE A CA 1
ATOM 709 C C . ILE A 1 100 ? -8.625 -7.552 4.209 1.00 82.50 100 ILE A C 1
ATOM 711 O O . ILE A 1 100 ? -9.840 -7.411 4.094 1.00 82.50 100 ILE A O 1
ATOM 715 N N . VAL A 1 101 ? -7.925 -7.038 5.218 1.00 85.06 101 VAL A N 1
ATOM 716 C CA . VAL A 1 101 ? -8.521 -6.129 6.200 1.00 85.06 101 VAL A CA 1
ATOM 717 C C . VAL A 1 101 ? -8.512 -4.711 5.633 1.00 85.06 101 VAL A C 1
ATOM 719 O O . VAL A 1 101 ? -7.469 -4.202 5.216 1.00 85.06 101 VAL A O 1
ATOM 722 N N . GLN A 1 102 ? -9.684 -4.094 5.609 1.00 86.00 102 GLN A N 1
ATOM 723 C CA . GLN A 1 102 ? -9.930 -2.727 5.183 1.00 86.00 102 GLN A CA 1
ATOM 724 C C . GLN A 1 102 ? -10.288 -1.884 6.406 1.00 86.00 102 GLN A C 1
ATOM 726 O O . GLN A 1 102 ? -11.165 -2.246 7.189 1.00 86.00 102 GLN A O 1
ATOM 731 N N . LEU A 1 103 ? -9.595 -0.760 6.551 1.00 85.88 103 LEU A N 1
ATOM 732 C CA . LEU A 1 103 ? -9.898 0.282 7.521 1.00 85.88 103 LEU A CA 1
ATOM 733 C C . LEU A 1 103 ? -10.700 1.363 6.799 1.00 85.88 103 LEU A C 1
ATOM 735 O O . LEU A 1 103 ? -10.177 1.996 5.881 1.00 85.88 103 LEU A O 1
ATOM 739 N N . GLY A 1 104 ? -11.960 1.552 7.179 1.00 86.19 104 GLY A N 1
ATOM 740 C CA . GLY A 1 104 ? -12.731 2.723 6.779 1.00 86.19 104 GLY A CA 1
ATOM 741 C C . GLY A 1 104 ? -12.202 3.940 7.520 1.00 86.19 104 GLY A C 1
ATOM 742 O O . GLY A 1 104 ? -12.037 3.891 8.740 1.00 86.19 104 GLY A O 1
ATOM 743 N N . LEU A 1 105 ? -11.904 5.002 6.783 1.00 86.00 105 LEU A N 1
ATOM 744 C CA . LEU A 1 105 ? -11.335 6.233 7.315 1.00 86.00 105 LEU A CA 1
ATOM 745 C C . LEU A 1 105 ? -12.358 7.363 7.250 1.00 86.00 105 LEU A C 1
ATOM 747 O O . LEU A 1 105 ? -13.336 7.291 6.507 1.00 86.00 105 LEU A O 1
ATOM 751 N N . THR A 1 106 ? -12.122 8.418 8.019 1.00 86.62 106 THR A N 1
ATOM 752 C CA . THR A 1 106 ? -12.809 9.692 7.802 1.00 86.62 106 THR A CA 1
ATOM 753 C C . THR A 1 106 ? -12.370 10.310 6.472 1.00 86.62 106 THR A C 1
ATOM 755 O O . THR A 1 106 ? -11.255 10.076 5.992 1.00 86.62 106 THR A O 1
ATOM 758 N N . ASP A 1 107 ? -13.228 11.154 5.899 1.00 83.00 107 ASP A N 1
ATOM 759 C CA . ASP A 1 107 ? -12.928 11.856 4.646 1.00 83.00 107 ASP A CA 1
ATOM 760 C C . ASP A 1 107 ? -11.645 12.700 4.761 1.00 83.00 107 ASP A C 1
ATOM 762 O O . ASP A 1 107 ? -10.778 12.648 3.890 1.00 83.00 107 ASP A O 1
ATOM 766 N N . GLY A 1 108 ? -11.469 13.407 5.885 1.00 82.62 108 GLY A N 1
ATOM 767 C CA . GLY A 1 108 ? -10.309 14.277 6.107 1.00 82.62 108 GLY A CA 1
ATOM 768 C C . GLY A 1 108 ? -8.977 13.525 6.194 1.00 82.62 108 GLY A C 1
ATOM 769 O O . GLY A 1 108 ? -7.962 13.994 5.676 1.00 82.62 108 GLY A O 1
ATOM 770 N N . GLU A 1 109 ? -8.959 12.338 6.803 1.00 82.25 109 GLU A N 1
ATOM 771 C CA . GLU A 1 109 ? -7.752 11.509 6.862 1.00 82.25 109 GLU A CA 1
ATOM 772 C C . GLU A 1 109 ? -7.442 10.861 5.505 1.00 82.25 109 GLU A C 1
ATOM 774 O O . GLU A 1 109 ? -6.278 10.767 5.104 1.00 82.25 109 GLU A O 1
ATOM 779 N N . PHE A 1 110 ? -8.474 10.461 4.760 1.00 78.38 110 PHE A N 1
ATOM 780 C CA . PHE A 1 110 ? -8.310 9.932 3.410 1.00 78.38 110 PHE A CA 1
ATOM 781 C C . PHE A 1 110 ? -7.724 10.976 2.449 1.00 78.38 110 PHE A C 1
ATOM 783 O O . PHE A 1 110 ? -6.772 10.679 1.721 1.00 78.38 110 PHE A O 1
ATOM 790 N N . GLU A 1 111 ? -8.220 12.215 2.494 1.00 78.19 111 GLU A N 1
ATOM 791 C CA . GLU A 1 111 ? -7.672 13.334 1.720 1.00 78.19 111 GLU A CA 1
ATOM 792 C C . GLU A 1 111 ? -6.216 13.629 2.101 1.00 78.19 111 GLU A C 1
ATOM 794 O O . GLU A 1 111 ? -5.358 13.726 1.218 1.00 78.19 111 GLU A O 1
ATOM 799 N N . ARG A 1 112 ? -5.893 13.656 3.403 1.00 80.00 112 ARG A N 1
ATOM 800 C CA . ARG A 1 112 ? -4.514 13.837 3.889 1.00 80.00 112 ARG A CA 1
ATOM 801 C C . ARG A 1 112 ? -3.561 12.797 3.296 1.00 80.00 112 ARG A C 1
ATOM 803 O O . ARG A 1 112 ? -2.439 13.126 2.900 1.00 80.00 112 ARG A O 1
ATOM 810 N N . GLN A 1 113 ? -3.987 11.537 3.216 1.00 74.38 113 GLN A N 1
ATOM 811 C CA . GLN A 1 113 ? -3.175 10.467 2.634 1.00 74.38 113 GLN A CA 1
ATOM 812 C C . GLN A 1 113 ? -3.061 10.555 1.117 1.00 74.38 113 GLN A C 1
ATOM 814 O O . GLN A 1 113 ? -1.981 10.296 0.571 1.00 74.38 113 GLN A O 1
ATOM 819 N N . ALA A 1 114 ? -4.145 10.926 0.434 1.00 71.19 114 ALA A N 1
ATOM 820 C CA . ALA A 1 114 ? -4.125 11.159 -1.001 1.00 71.19 114 ALA A CA 1
ATOM 821 C C . ALA A 1 114 ? -3.128 12.275 -1.341 1.00 71.19 114 ALA A C 1
ATOM 823 O O . ALA A 1 114 ? -2.256 12.068 -2.188 1.00 71.19 114 ALA A O 1
ATOM 824 N N . ASP A 1 115 ? -3.173 13.397 -0.620 1.00 71.81 115 ASP A N 1
ATOM 825 C CA . ASP A 1 115 ? -2.314 14.565 -0.834 1.00 71.81 115 ASP A CA 1
ATOM 826 C C . ASP A 1 115 ? -0.839 14.327 -0.522 1.00 71.81 115 ASP A C 1
ATOM 828 O O . ASP A 1 115 ? 0.039 14.975 -1.102 1.00 71.81 115 ASP A O 1
ATOM 832 N N . ALA A 1 116 ? -0.540 13.338 0.318 1.00 68.19 116 ALA A N 1
ATOM 833 C CA . ALA A 1 116 ? 0.821 13.027 0.714 1.00 68.19 116 ALA A CA 1
ATOM 834 C C . ALA A 1 116 ? 1.708 12.519 -0.441 1.00 68.19 116 ALA A C 1
ATOM 836 O O . ALA A 1 116 ? 2.917 12.422 -0.249 1.00 68.19 116 ALA A O 1
ATOM 837 N N . ASN A 1 117 ? 1.166 12.156 -1.614 1.00 60.25 117 ASN A N 1
ATOM 838 C CA . ASN A 1 117 ? 1.966 11.818 -2.798 1.00 60.25 117 ASN A CA 1
ATOM 839 C C . ASN A 1 117 ? 1.221 12.098 -4.114 1.00 60.25 117 ASN A C 1
ATOM 841 O O . ASN A 1 117 ? 0.067 11.723 -4.285 1.00 60.25 117 ASN A O 1
ATOM 845 N N . ALA A 1 118 ? 1.915 12.651 -5.118 1.00 57.25 118 ALA A N 1
ATOM 846 C CA . ALA A 1 118 ? 1.347 12.899 -6.454 1.00 57.25 118 ALA A CA 1
ATOM 847 C C . ALA A 1 118 ? 0.780 11.630 -7.124 1.00 57.25 118 ALA A C 1
ATOM 849 O O . ALA A 1 118 ? -0.240 11.694 -7.804 1.00 57.25 118 ALA A O 1
ATOM 850 N N . MET A 1 119 ? 1.406 10.474 -6.882 1.00 54.34 119 MET A N 1
ATOM 851 C CA . MET A 1 119 ? 0.912 9.184 -7.367 1.00 54.34 119 MET A CA 1
ATOM 852 C C . MET A 1 119 ? -0.348 8.723 -6.619 1.00 54.34 119 MET A C 1
ATOM 854 O O . MET A 1 119 ? -1.251 8.179 -7.243 1.00 54.34 119 MET A O 1
ATOM 858 N N . SER A 1 120 ? -0.444 8.987 -5.312 1.00 62.53 120 SER A N 1
ATOM 859 C CA . SER A 1 120 ? -1.645 8.696 -4.519 1.00 62.53 120 SER A CA 1
ATOM 860 C C . SER A 1 120 ? -2.820 9.575 -4.949 1.00 62.53 120 SER A C 1
ATOM 862 O O . SER A 1 120 ? -3.906 9.048 -5.151 1.00 62.53 120 SER A O 1
ATOM 864 N N . ARG A 1 121 ? -2.597 10.871 -5.222 1.00 65.69 121 ARG A N 1
ATOM 865 C CA . ARG A 1 121 ? -3.615 11.768 -5.809 1.00 65.69 121 ARG A CA 1
ATOM 866 C C . ARG A 1 121 ? -4.104 11.312 -7.180 1.00 65.69 121 ARG A C 1
ATOM 868 O O . ARG A 1 121 ? -5.286 11.405 -7.477 1.00 65.69 121 ARG A O 1
ATOM 875 N N . ALA A 1 122 ? -3.204 10.813 -8.025 1.00 62.59 122 ALA A N 1
ATOM 876 C CA . ALA A 1 122 ? -3.583 10.308 -9.344 1.00 62.59 122 ALA A CA 1
ATOM 877 C C . ALA A 1 122 ? -4.406 9.008 -9.265 1.00 62.59 122 ALA A C 1
ATOM 879 O O . ALA A 1 122 ? -5.192 8.718 -10.165 1.00 62.59 122 ALA A O 1
ATOM 880 N N . LEU A 1 123 ? -4.223 8.225 -8.197 1.00 59.69 123 LEU A N 1
ATOM 881 C CA . LEU A 1 123 ? -4.880 6.935 -7.994 1.00 59.69 123 LEU A CA 1
ATOM 882 C C . LEU A 1 123 ? -6.067 6.994 -7.0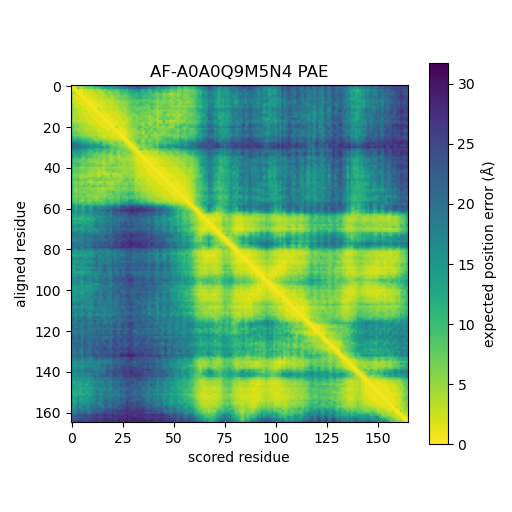23 1.00 59.69 123 LEU A C 1
ATOM 884 O O . LEU A 1 123 ? -6.823 6.027 -6.973 1.00 59.69 123 LEU A O 1
ATOM 888 N N . SER A 1 124 ? -6.278 8.093 -6.294 1.00 61.84 124 SER A N 1
ATOM 889 C CA . SER A 1 124 ? -7.315 8.209 -5.256 1.00 61.84 124 SER A CA 1
ATOM 890 C C . SER A 1 124 ? -8.719 8.000 -5.822 1.00 61.84 124 SER A C 1
ATOM 892 O O . SER A 1 124 ? -9.459 7.167 -5.309 1.00 61.84 124 SER A O 1
ATOM 894 N N . GLY A 1 125 ? -9.039 8.625 -6.959 1.00 60.34 125 GLY A N 1
ATOM 895 C CA . GLY A 1 125 ? -10.336 8.453 -7.627 1.00 60.34 125 GLY A CA 1
ATOM 896 C C . GLY A 1 125 ? -10.561 7.063 -8.242 1.00 60.34 125 GLY A C 1
ATOM 897 O O . GLY A 1 125 ? -11.699 6.683 -8.522 1.00 60.34 125 GLY A O 1
ATOM 898 N N . VAL A 1 126 ? -9.492 6.287 -8.461 1.00 63.16 126 VAL A N 1
ATOM 899 C CA . VAL A 1 126 ? -9.580 4.869 -8.856 1.00 63.16 126 VAL A CA 1
ATOM 900 C C . VAL A 1 126 ? -9.738 3.993 -7.617 1.00 63.16 126 VAL A C 1
ATOM 902 O O . VAL A 1 126 ? -10.549 3.072 -7.631 1.00 63.16 126 VAL A O 1
ATOM 905 N N . SER A 1 127 ? -9.006 4.304 -6.545 1.00 60.84 127 SER A N 1
ATOM 906 C CA . SER A 1 127 ? -9.088 3.617 -5.259 1.00 60.84 127 SER A CA 1
ATOM 907 C C . SER A 1 127 ? -10.503 3.685 -4.703 1.00 60.84 127 SER A C 1
ATOM 909 O O . SER A 1 127 ? -11.094 2.642 -4.473 1.00 60.84 127 SER A O 1
ATOM 911 N N . GLU A 1 128 ? -11.085 4.881 -4.615 1.00 65.81 128 GLU A N 1
ATOM 912 C CA . GLU A 1 128 ? -12.432 5.119 -4.082 1.00 65.81 128 GLU A CA 1
ATOM 913 C C . GLU A 1 128 ? -13.513 4.337 -4.847 1.00 65.81 128 GLU A C 1
ATOM 915 O O . GLU A 1 128 ? -14.413 3.738 -4.257 1.00 65.81 128 GLU A O 1
ATOM 920 N N . ARG A 1 129 ? -13.368 4.240 -6.175 1.00 63.81 129 ARG A N 1
ATOM 921 C CA . ARG A 1 129 ? -14.262 3.457 -7.042 1.00 63.81 129 ARG A CA 1
ATOM 922 C C . ARG A 1 129 ? -14.142 1.945 -6.834 1.00 63.81 129 ARG A C 1
ATOM 924 O O . ARG A 1 129 ? -15.083 1.219 -7.140 1.00 63.81 129 ARG A O 1
ATOM 931 N N . ILE A 1 130 ? -12.988 1.472 -6.368 1.00 59.88 130 ILE A N 1
ATOM 932 C CA . ILE A 1 130 ? -12.710 0.055 -6.107 1.00 59.88 130 ILE A CA 1
ATOM 933 C C . ILE A 1 130 ? -13.070 -0.317 -4.662 1.00 59.88 130 ILE A C 1
ATOM 935 O O . ILE A 1 130 ? -13.532 -1.431 -4.425 1.00 59.88 130 ILE A O 1
ATOM 939 N N . THR A 1 131 ? -12.866 0.592 -3.707 1.00 61.69 131 THR A N 1
ATOM 940 C CA . THR A 1 131 ? -13.094 0.372 -2.270 1.00 61.69 131 THR A CA 1
ATOM 941 C C . THR A 1 131 ? -14.510 0.694 -1.814 1.00 61.69 131 THR A C 1
ATOM 943 O O . THR A 1 131 ? -14.886 0.264 -0.727 1.00 61.69 131 THR A O 1
ATOM 946 N N . GLY A 1 132 ? -15.286 1.430 -2.617 1.00 63.47 132 GLY A N 1
ATOM 947 C CA . GLY A 1 132 ? -16.635 1.870 -2.256 1.00 63.47 132 GLY A CA 1
ATOM 948 C C . GLY A 1 132 ? -16.659 3.006 -1.227 1.00 63.47 132 GLY A C 1
ATOM 949 O O . GLY A 1 132 ? -17.697 3.224 -0.610 1.00 63.47 132 GLY A O 1
ATOM 950 N N . GLY A 1 133 ? -15.533 3.699 -1.027 1.00 69.06 133 GLY A N 1
ATOM 951 C CA . GLY A 1 133 ? -15.401 4.798 -0.067 1.00 69.06 133 GLY A CA 1
ATOM 952 C C . GLY A 1 133 ? -13.964 5.039 0.423 1.00 69.06 133 GLY A C 1
ATOM 953 O O . GLY A 1 133 ? -13.044 4.316 0.009 1.00 69.06 133 GLY A O 1
ATOM 954 N N . PRO A 1 134 ? -13.763 6.039 1.303 1.00 76.75 134 PRO A N 1
ATOM 955 C CA . PRO A 1 134 ? -12.465 6.420 1.862 1.00 76.75 134 PRO A CA 1
ATOM 956 C C . PRO A 1 134 ? -11.930 5.313 2.773 1.00 76.75 134 PRO A C 1
ATOM 958 O O . PRO A 1 134 ? -12.344 5.154 3.921 1.00 76.75 134 PRO A O 1
ATOM 961 N N . ALA A 1 135 ? -11.019 4.495 2.254 1.00 74.81 135 ALA A N 1
ATOM 962 C CA . ALA A 1 135 ? -10.512 3.359 3.003 1.00 74.81 135 ALA A CA 1
ATOM 963 C C . ALA A 1 135 ? -9.046 3.060 2.712 1.00 74.81 135 ALA A C 1
ATOM 965 O O . ALA A 1 135 ? -8.575 3.199 1.582 1.00 74.81 135 ALA A O 1
ATOM 966 N N . ALA A 1 136 ? -8.352 2.583 3.741 1.00 77.00 136 ALA A N 1
ATOM 967 C CA . ALA A 1 136 ? -6.995 2.074 3.648 1.00 77.00 136 ALA A CA 1
ATOM 968 C C . ALA A 1 136 ? -6.988 0.547 3.766 1.00 77.00 136 ALA A C 1
ATOM 970 O O . ALA A 1 136 ? -7.663 -0.042 4.612 1.00 77.00 136 ALA A O 1
ATOM 971 N N . TRP A 1 137 ? -6.199 -0.114 2.922 1.00 76.00 137 TRP A N 1
ATOM 972 C CA . TRP A 1 137 ? -5.989 -1.557 3.007 1.00 76.00 137 TRP A CA 1
ATOM 973 C C . TRP A 1 137 ? -4.760 -1.870 3.836 1.00 76.00 137 TRP A C 1
ATOM 975 O O . TRP A 1 137 ? -3.683 -1.320 3.597 1.00 76.00 137 TRP A O 1
ATOM 985 N N . LEU A 1 138 ? -4.900 -2.821 4.755 1.00 75.56 138 LEU A N 1
ATOM 986 C CA . LEU A 1 138 ? -3.749 -3.351 5.459 1.00 75.56 138 LEU A CA 1
ATOM 987 C C . LEU A 1 138 ? -3.034 -4.377 4.577 1.00 75.56 138 LEU A C 1
ATOM 989 O O . LEU A 1 138 ? -3.655 -5.336 4.103 1.00 75.56 138 LEU A O 1
ATOM 993 N N . PRO A 1 139 ? -1.725 -4.203 4.330 1.00 67.50 139 PRO A N 1
ATOM 994 C CA . PRO A 1 139 ? -0.972 -5.158 3.544 1.00 67.50 139 PRO A CA 1
ATOM 995 C C . PRO A 1 139 ? -0.970 -6.531 4.226 1.00 67.50 139 PRO A C 1
ATOM 997 O O . PRO A 1 139 ? -0.729 -6.678 5.422 1.00 67.50 139 PRO A O 1
ATOM 1000 N N . ARG A 1 140 ? -1.209 -7.573 3.427 1.00 64.75 140 ARG A N 1
ATOM 1001 C CA . ARG A 1 140 ? -1.380 -8.967 3.868 1.00 64.75 140 ARG A CA 1
ATOM 1002 C C . ARG A 1 140 ? -0.061 -9.672 4.223 1.00 64.75 140 ARG A C 1
ATOM 1004 O O . ARG A 1 140 ? 0.141 -10.843 3.909 1.00 64.75 140 ARG A O 1
ATOM 1011 N N . THR A 1 141 ? 0.900 -8.950 4.783 1.00 62.34 141 THR A N 1
ATOM 1012 C CA . THR A 1 141 ? 2.204 -9.518 5.155 1.00 62.34 141 THR A CA 1
ATOM 1013 C C . THR A 1 141 ? 2.196 -10.144 6.543 1.00 62.34 141 THR A C 1
ATOM 1015 O O . THR A 1 141 ? 3.159 -10.821 6.897 1.00 62.34 141 THR A O 1
ATOM 1018 N N . THR A 1 142 ? 1.141 -9.936 7.328 1.00 60.56 142 THR A N 1
ATOM 1019 C CA . THR A 1 142 ? 0.951 -10.600 8.616 1.00 60.56 142 THR A CA 1
ATOM 1020 C C . THR A 1 142 ? 0.544 -12.057 8.427 1.00 60.56 142 THR A C 1
ATOM 1022 O O . THR A 1 142 ? -0.254 -12.401 7.559 1.00 60.56 142 THR A O 1
ATOM 1025 N N . ALA A 1 143 ? 1.113 -12.929 9.260 1.00 65.81 143 ALA A N 1
ATOM 1026 C CA . ALA A 1 143 ? 0.760 -14.347 9.312 1.00 65.81 143 ALA A CA 1
ATOM 1027 C C . ALA A 1 143 ? -0.586 -14.610 10.018 1.00 65.81 143 ALA A C 1
ATOM 1029 O O . ALA A 1 143 ? -1.035 -15.752 10.048 1.00 65.81 143 ALA A O 1
ATOM 1030 N N . ALA A 1 144 ? -1.199 -13.572 10.594 1.00 73.50 144 ALA A N 1
ATOM 1031 C CA . ALA A 1 144 ? -2.473 -13.652 11.295 1.00 73.50 144 ALA A CA 1
ATOM 1032 C C . ALA A 1 144 ? -3.637 -13.893 10.322 1.00 73.50 144 ALA A C 1
ATOM 1034 O O . ALA A 1 144 ? -3.614 -13.417 9.181 1.00 73.50 144 ALA A O 1
ATOM 1035 N N . ASP A 1 145 ? -4.662 -14.612 10.783 1.00 83.50 145 ASP A N 1
ATOM 1036 C CA . ASP A 1 145 ? -5.896 -14.744 10.019 1.00 83.50 145 ASP A CA 1
ATOM 1037 C C . ASP A 1 145 ? -6.573 -13.362 9.882 1.00 83.50 145 ASP A C 1
ATOM 1039 O O . ASP A 1 145 ? -6.644 -12.614 10.862 1.00 83.50 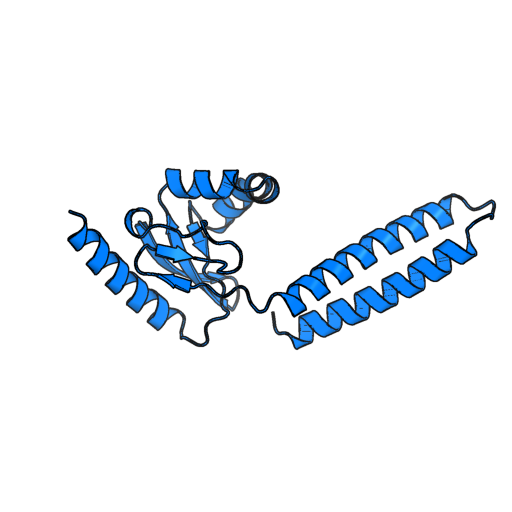145 ASP A O 1
ATOM 1043 N N . PRO A 1 146 ? -7.052 -12.977 8.682 1.00 84.12 146 PRO A N 1
ATOM 1044 C CA . PRO A 1 146 ? -7.688 -11.679 8.478 1.00 84.12 146 PRO A CA 1
ATOM 1045 C C . PRO A 1 146 ? -8.907 -11.422 9.373 1.00 84.12 146 PRO A C 1
ATOM 1047 O O . PRO A 1 146 ? -9.143 -10.269 9.721 1.00 84.12 146 PRO A O 1
ATOM 1050 N N . GLU A 1 147 ? -9.673 -12.454 9.744 1.00 86.94 147 GLU A N 1
ATOM 1051 C CA . GLU A 1 147 ? -10.843 -12.307 10.621 1.00 86.94 147 GLU A CA 1
ATOM 1052 C C . GLU A 1 147 ? -10.414 -12.025 12.059 1.00 86.94 147 GLU A C 1
ATOM 1054 O O . GLU A 1 147 ? -10.929 -11.097 12.681 1.00 86.94 147 GLU A O 1
ATOM 1059 N N . GLU A 1 148 ? -9.434 -12.778 12.564 1.00 86.69 148 GLU A N 1
ATOM 1060 C CA . GLU A 1 148 ? -8.870 -12.572 13.904 1.00 86.69 148 GLU A CA 1
ATOM 1061 C C . GLU A 1 148 ? -8.231 -11.185 14.019 1.00 86.69 148 GLU A C 1
ATOM 1063 O O . GLU A 1 148 ? -8.462 -10.462 14.988 1.00 86.69 148 GLU A O 1
ATOM 1068 N N . LEU A 1 149 ? -7.482 -10.776 12.990 1.00 86.38 149 LEU A N 1
ATOM 1069 C CA . LEU A 1 149 ? -6.880 -9.451 12.924 1.00 86.38 149 LEU A CA 1
ATOM 1070 C C . LEU A 1 149 ? -7.945 -8.349 12.899 1.00 86.38 149 LEU A C 1
ATOM 1072 O O . LEU A 1 149 ? -7.826 -7.370 13.630 1.00 86.38 149 LEU A O 1
ATOM 1076 N N . ALA A 1 150 ? -8.985 -8.495 12.074 1.00 88.06 150 ALA A N 1
ATOM 1077 C CA . ALA A 1 150 ? -10.063 -7.516 12.012 1.00 88.06 150 ALA A CA 1
ATOM 1078 C C . ALA A 1 150 ? -10.840 -7.443 13.331 1.00 88.06 150 ALA A C 1
ATOM 1080 O O . ALA A 1 150 ? -11.182 -6.347 13.766 1.00 88.06 150 ALA A O 1
ATOM 1081 N N . GLN A 1 151 ? -11.098 -8.577 13.987 1.00 89.81 151 GLN A N 1
ATOM 1082 C CA . GLN A 1 151 ? -11.742 -8.596 15.296 1.00 89.81 151 GLN A CA 1
ATOM 1083 C C . GLN A 1 151 ? -10.898 -7.857 16.336 1.00 89.81 151 GLN A C 1
ATOM 1085 O O . GLN A 1 151 ? -11.411 -6.953 16.993 1.00 89.81 151 GLN A O 1
ATOM 1090 N N . TRP A 1 152 ? -9.611 -8.188 16.440 1.00 90.75 152 TRP A N 1
ATOM 1091 C CA . TRP A 1 152 ? -8.708 -7.539 17.386 1.00 90.75 152 TRP A CA 1
ATOM 1092 C C . TRP A 1 152 ? -8.609 -6.024 17.141 1.00 90.75 152 TRP A C 1
ATOM 1094 O O . TRP A 1 152 ? -8.704 -5.236 18.077 1.00 90.75 152 TRP A O 1
ATOM 1104 N N . LEU A 1 153 ? -8.516 -5.596 15.877 1.00 88.75 153 LEU A N 1
ATOM 1105 C CA . LEU A 1 153 ? -8.505 -4.176 15.508 1.00 88.75 153 LEU A CA 1
ATOM 1106 C C . LEU A 1 153 ? -9.817 -3.458 15.867 1.00 88.75 153 LEU A C 1
ATOM 1108 O O . LEU A 1 153 ? -9.772 -2.299 16.274 1.00 88.75 153 LEU A O 1
ATOM 1112 N N . ARG A 1 154 ? -10.978 -4.120 15.742 1.00 90.12 154 ARG A N 1
ATOM 1113 C CA . ARG A 1 154 ? -12.269 -3.553 16.180 1.00 90.12 154 ARG A CA 1
ATOM 1114 C C . ARG A 1 154 ? -12.315 -3.368 17.690 1.00 90.12 154 ARG A C 1
ATOM 1116 O O . ARG A 1 154 ? -12.797 -2.340 18.159 1.00 90.12 154 ARG A O 1
ATOM 1123 N N . GLU A 1 155 ? -11.844 -4.361 18.438 1.00 89.88 155 GLU A N 1
ATOM 1124 C CA . GLU A 1 155 ? -11.778 -4.296 19.898 1.00 89.88 155 GLU A CA 1
ATOM 1125 C C . GLU A 1 155 ? -10.854 -3.153 20.335 1.00 89.88 155 GLU A C 1
ATOM 1127 O O . GLU A 1 155 ? -11.273 -2.298 21.117 1.00 89.88 155 GLU A O 1
ATOM 1132 N N . GLU A 1 156 ? -9.654 -3.060 19.757 1.00 88.06 156 GLU A N 1
ATOM 1133 C CA . GLU A 1 156 ? -8.692 -1.998 20.067 1.00 88.06 156 GLU A CA 1
ATOM 1134 C C . GLU A 1 156 ? -9.243 -0.607 19.703 1.00 88.06 156 GLU A C 1
ATOM 1136 O O . GLU A 1 156 ? -9.257 0.285 20.551 1.00 88.06 156 GLU A O 1
ATOM 1141 N N . ALA A 1 157 ? -9.798 -0.420 18.499 1.00 84.62 157 ALA A N 1
ATOM 1142 C CA . ALA A 1 157 ? -10.421 0.845 18.095 1.00 84.62 157 ALA A CA 1
ATOM 1143 C C . ALA A 1 157 ? -11.589 1.242 19.023 1.00 84.62 157 ALA A C 1
ATOM 1145 O O . ALA A 1 157 ? -11.756 2.412 19.382 1.00 84.62 157 ALA A O 1
ATOM 1146 N N . GLY A 1 158 ? -12.380 0.265 19.474 1.00 82.62 158 GLY A N 1
ATOM 1147 C CA . GLY A 1 158 ? -13.470 0.470 20.427 1.00 82.62 158 GLY A CA 1
ATOM 1148 C C . GLY A 1 158 ? -12.990 0.837 21.836 1.00 82.62 158 GLY A C 1
ATOM 1149 O O . GLY A 1 158 ? -13.630 1.641 22.513 1.00 82.62 158 GLY A O 1
ATOM 1150 N N . HIS A 1 159 ? -11.864 0.282 22.285 1.00 84.62 159 HIS A N 1
ATOM 1151 C CA . HIS A 1 159 ? -11.247 0.651 23.559 1.00 84.62 159 HIS A CA 1
ATOM 1152 C C . HIS A 1 159 ? -10.652 2.062 23.515 1.00 84.62 159 HIS A C 1
ATOM 1154 O O . HIS A 1 159 ? -10.818 2.828 24.465 1.00 84.62 159 HIS A O 1
ATOM 1160 N N . ARG A 1 160 ? -10.000 2.425 22.407 1.00 80.88 160 ARG A N 1
ATOM 1161 C CA . ARG A 1 160 ? -9.322 3.719 22.242 1.00 80.88 160 ARG A CA 1
ATOM 1162 C C . ARG A 1 160 ? -10.294 4.874 22.033 1.00 80.88 160 ARG A C 1
ATOM 1164 O O . ARG A 1 160 ? -10.115 5.918 22.647 1.00 80.88 160 ARG A O 1
ATOM 1171 N N . SER A 1 161 ? -11.358 4.673 21.258 1.00 70.88 161 SER A N 1
ATOM 1172 C CA . SER A 1 161 ? -12.399 5.694 21.061 1.00 70.88 161 SER A CA 1
ATOM 1173 C C . SER A 1 161 ? -13.126 6.056 22.363 1.00 70.88 161 SER A C 1
ATOM 1175 O O . SER A 1 161 ? -13.424 7.223 22.591 1.00 70.88 161 SER A O 1
ATOM 1177 N N . ARG A 1 162 ? -13.331 5.090 23.272 1.00 65.38 162 ARG A N 1
ATOM 1178 C CA . ARG A 1 162 ? -13.892 5.344 24.616 1.00 65.38 162 ARG A CA 1
ATOM 1179 C C . ARG A 1 162 ? -12.925 6.021 25.582 1.00 65.38 162 ARG A C 1
ATOM 1181 O O . ARG A 1 162 ? -13.376 6.587 26.565 1.00 65.38 162 ARG A O 1
ATOM 1188 N N . ALA A 1 163 ? -11.619 5.913 25.351 1.00 59.69 163 ALA A N 1
ATOM 1189 C CA . ALA A 1 163 ? -10.606 6.555 26.185 1.00 59.69 163 ALA A CA 1
ATOM 1190 C C . ALA A 1 163 ? -10.359 8.026 25.799 1.00 59.69 163 ALA A C 1
ATOM 1192 O O . ALA A 1 163 ? -9.715 8.748 26.556 1.00 59.69 163 ALA A O 1
ATOM 1193 N N . LEU A 1 164 ? -10.837 8.449 24.623 1.00 53.72 164 LEU A N 1
ATOM 1194 C CA . LEU A 1 164 ? -10.668 9.798 24.072 1.00 53.72 164 LEU A CA 1
ATOM 1195 C C . LEU A 1 164 ? -11.925 10.683 24.198 1.00 53.72 164 LEU A C 1
ATOM 1197 O O . LEU A 1 164 ? -11.852 11.862 23.855 1.00 53.72 164 LEU A O 1
ATOM 1201 N N . GLY A 1 165 ? -13.051 10.129 24.663 1.00 47.41 165 GLY A N 1
ATOM 1202 C CA . GLY A 1 165 ? -14.295 10.856 24.963 1.00 47.41 165 GLY A CA 1
ATOM 1203 C C . GLY A 1 165 ? -14.500 11.044 26.457 1.00 47.41 165 GLY A C 1
ATOM 1204 O O . GLY A 1 165 ? -15.051 12.102 26.831 1.00 47.41 165 GLY A O 1
#

Secondary structure (DSSP, 8-state):
--HHHHHHHHHHHHHHHHHHHHHHHHHTTSS-HHHHHHHHHHHHHHHHHHHHHHHHHHT-S---EE-SSEEES-TTSTT-EEEGGGEEEEEEEEETTEEEEEEEE-HHHHHHHHHT-HHHHHHHHHHHHHHTSSEEEPPTTSSS-HHHHHHHHHHHHHHHHHH--

Mean predicted aligned error: 12.47 Å

Nearest PDB structures (foldseek):
  1f4n-assembly1_A  TM=9.022E-01  e=4.419E+00  Escherichia coli

Foldseek 3Di:
DDLVVLVVLLVVLVVQLVVLVVQLVVCVPPPCVVSNVVSVVSNVVSVVSNVVSVCCNVQPFQAWDQDPQAIRSHPVDPPLGDGLVQFPAWDFDDDPPDTWIKTAGDPVSLVVVCVVDPVSVVCVVVVCVVVVHRIDIRGPPDPDDSVVVSVVSVVSSVVSVVVVD